Protein AF-A0AAW0WD90-F1 (afdb_monomer_lite)

Structure (mmCIF, N/CA/C/O backbone):
data_AF-A0AAW0WD90-F1
#
_entry.id   AF-A0AAW0WD90-F1
#
loop_
_atom_site.group_PDB
_atom_site.id
_atom_site.type_symbol
_atom_site.label_atom_id
_atom_site.label_alt_id
_atom_site.label_comp_id
_atom_site.label_asym_id
_atom_site.label_entity_id
_atom_site.label_seq_id
_atom_site.pdbx_PDB_ins_code
_atom_site.Cartn_x
_atom_site.Cartn_y
_atom_site.Cartn_z
_ato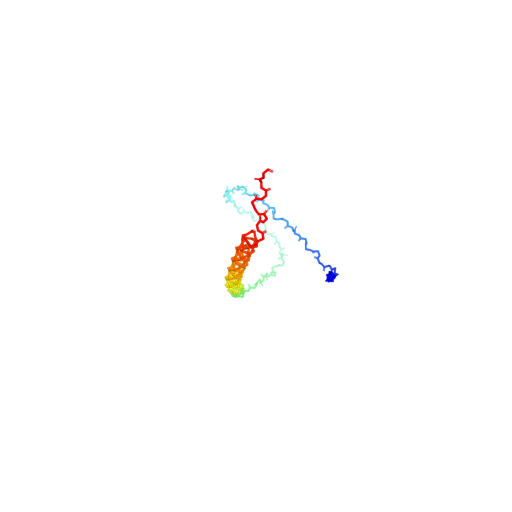m_site.occupancy
_atom_site.B_iso_or_equiv
_atom_site.auth_seq_id
_atom_site.auth_comp_id
_atom_site.auth_asym_id
_atom_site.auth_atom_id
_atom_site.pdbx_PDB_model_num
ATOM 1 N N . MET A 1 1 ? -2.783 19.726 -18.147 1.00 42.59 1 MET A N 1
ATOM 2 C CA . MET A 1 1 ? -4.135 20.041 -17.645 1.00 42.59 1 MET A CA 1
ATOM 3 C C . MET A 1 1 ? -4.245 19.406 -16.273 1.00 42.59 1 MET A C 1
ATOM 5 O O . MET A 1 1 ? -4.066 18.200 -16.176 1.00 42.59 1 MET A O 1
ATOM 9 N N . VAL A 1 2 ? -4.375 20.219 -15.230 1.00 44.38 2 VAL A N 1
ATOM 10 C CA . VAL A 1 2 ? -4.470 19.781 -13.828 1.00 44.38 2 VAL A CA 1
ATOM 11 C C . VAL A 1 2 ? -5.957 19.803 -13.463 1.00 44.38 2 VAL A C 1
ATOM 13 O O . VAL A 1 2 ? -6.592 20.802 -13.795 1.00 44.38 2 VAL A O 1
ATOM 16 N N . PRO A 1 3 ? -6.543 18.752 -12.865 1.00 54.53 3 PRO A N 1
ATOM 17 C CA . PRO A 1 3 ? -7.915 18.826 -12.393 1.00 54.53 3 PRO A CA 1
ATOM 18 C C . PRO A 1 3 ? -7.968 19.474 -11.006 1.00 54.53 3 PRO A C 1
ATOM 20 O O . PRO A 1 3 ? -7.211 19.106 -10.107 1.00 54.53 3 PRO A O 1
ATOM 23 N N . ASP A 1 4 ? -8.876 20.437 -10.873 1.00 40.88 4 ASP A N 1
ATOM 24 C CA . ASP A 1 4 ? -9.186 21.165 -9.648 1.00 40.88 4 ASP A CA 1
ATOM 25 C C . ASP A 1 4 ? -9.753 20.234 -8.565 1.00 40.88 4 ASP A C 1
ATOM 27 O O . ASP A 1 4 ? -10.722 19.501 -8.780 1.00 40.88 4 ASP A O 1
ATOM 31 N N . CYS A 1 5 ? -9.156 20.279 -7.374 1.00 40.59 5 CYS A N 1
ATOM 32 C CA . CYS A 1 5 ? -9.650 19.590 -6.187 1.00 40.59 5 CYS A CA 1
ATOM 33 C C . CYS A 1 5 ? -10.771 20.415 -5.537 1.00 40.59 5 CYS A C 1
ATOM 35 O O . CYS A 1 5 ? -10.509 21.459 -4.941 1.00 40.59 5 CYS A O 1
ATOM 37 N N . LEU A 1 6 ? -12.012 19.932 -5.608 1.00 47.12 6 LEU A N 1
ATOM 38 C CA . LEU A 1 6 ? -13.127 20.463 -4.821 1.00 47.12 6 LEU A CA 1
ATOM 39 C C . LEU A 1 6 ? -13.018 19.967 -3.369 1.00 47.12 6 LEU A C 1
ATOM 41 O O . LEU A 1 6 ? -13.086 18.766 -3.108 1.00 47.12 6 LEU A O 1
ATOM 45 N N . LEU A 1 7 ? -12.845 20.897 -2.428 1.00 52.91 7 LEU A N 1
ATOM 46 C CA . LEU A 1 7 ? -12.945 20.654 -0.985 1.00 52.91 7 LEU A CA 1
ATOM 47 C C . LEU A 1 7 ? -14.423 20.693 -0.556 1.00 52.91 7 LEU A C 1
ATOM 49 O O . LEU A 1 7 ? -15.137 21.599 -0.989 1.00 52.91 7 LEU A O 1
ATOM 53 N N . PRO A 1 8 ? -14.901 19.781 0.310 1.00 43.47 8 PRO A N 1
ATOM 54 C CA . PRO A 1 8 ? -16.220 19.918 0.908 1.00 43.47 8 PRO A CA 1
ATOM 55 C C . PRO A 1 8 ? -16.158 20.864 2.114 1.00 43.47 8 PRO A C 1
ATOM 57 O O . PRO A 1 8 ? -15.359 20.677 3.034 1.00 43.47 8 PRO A O 1
ATOM 60 N N . GLU A 1 9 ? -17.024 21.876 2.117 1.00 41.81 9 GLU A N 1
ATOM 61 C CA . GLU A 1 9 ? -17.265 22.725 3.280 1.00 41.81 9 GLU A CA 1
ATOM 62 C C . GLU A 1 9 ? -18.007 21.937 4.366 1.00 41.81 9 GLU A C 1
ATOM 64 O O . GLU A 1 9 ? -19.087 21.393 4.128 1.00 41.81 9 GLU A O 1
ATOM 69 N N . THR A 1 10 ? -17.465 21.906 5.585 1.00 39.47 10 THR A N 1
ATOM 70 C CA . THR A 1 10 ? -18.220 21.484 6.772 1.00 39.47 10 THR A CA 1
ATOM 71 C C . THR A 1 10 ? -18.504 22.690 7.652 1.00 39.47 10 THR A C 1
ATOM 73 O O . THR A 1 10 ? -17.642 23.188 8.378 1.00 39.47 10 THR A O 1
ATOM 76 N N . SER A 1 11 ? -19.753 23.135 7.563 1.00 39.38 11 SER A N 1
ATOM 77 C CA . SER A 1 11 ? -20.402 24.119 8.419 1.00 39.38 11 SER A CA 1
ATOM 78 C C . SER A 1 11 ? -20.524 23.616 9.867 1.00 39.38 11 SER A C 1
ATOM 80 O O . SER A 1 11 ? -21.185 22.620 10.133 1.00 39.38 11 SER A O 1
ATOM 82 N N . THR A 1 12 ? -19.921 24.380 10.781 1.00 42.34 12 THR A N 1
ATOM 83 C CA . THR A 1 12 ? -20.406 24.799 12.117 1.00 42.34 12 THR A CA 1
ATOM 84 C C . THR A 1 12 ? -20.851 23.785 13.191 1.00 42.34 12 THR A C 1
ATOM 86 O O . THR A 1 12 ? -21.886 23.137 13.077 1.00 42.34 12 THR A O 1
ATOM 89 N N . ASN A 1 13 ? -20.186 23.942 14.349 1.00 41.94 13 ASN A N 1
ATOM 90 C CA . ASN A 1 13 ? -20.681 23.867 15.737 1.00 41.94 13 ASN A CA 1
ATOM 91 C C . ASN A 1 13 ? -20.711 22.516 16.473 1.00 41.94 13 ASN A C 1
ATOM 93 O O . ASN A 1 13 ? -21.722 21.827 16.489 1.00 41.94 13 ASN A O 1
ATOM 97 N N . SER A 1 14 ? -19.692 22.300 17.316 1.00 36.66 14 SER A N 1
ATOM 98 C CA . SER A 1 14 ? -19.912 22.037 18.749 1.00 36.66 14 SER A CA 1
ATOM 99 C C . SER A 1 14 ? -18.633 22.291 19.557 1.00 36.66 14 SER A C 1
ATOM 101 O O . SER A 1 14 ? -17.635 21.588 19.415 1.00 36.66 14 SER A O 1
ATOM 103 N N . THR A 1 15 ? -18.676 23.309 20.413 1.00 41.28 15 THR A N 1
ATOM 104 C CA . THR A 1 15 ? -17.672 23.629 21.433 1.00 41.28 15 THR A CA 1
ATOM 105 C C . THR A 1 15 ? -17.539 22.476 22.428 1.00 41.28 15 THR A C 1
ATOM 107 O O . THR A 1 15 ? -18.433 22.272 23.246 1.00 41.28 15 THR A O 1
ATOM 110 N N . VAL A 1 16 ? -16.416 21.757 22.415 1.00 40.31 16 VAL A N 1
ATOM 111 C CA . VAL A 1 16 ? -16.031 20.868 23.522 1.00 40.31 16 VAL A CA 1
ATOM 112 C C . VAL A 1 16 ? -15.075 21.648 24.423 1.00 40.31 16 VAL A C 1
ATOM 114 O O . VAL A 1 16 ? -13.925 21.893 24.064 1.00 40.31 16 VAL A O 1
ATOM 117 N N . ARG A 1 17 ? -15.572 22.094 25.584 1.00 39.75 17 ARG A N 1
ATOM 118 C CA . ARG A 1 17 ? -14.731 22.610 26.672 1.00 39.75 17 ARG A CA 1
ATOM 119 C C . ARG A 1 17 ? -13.996 21.429 27.308 1.00 39.75 17 ARG A C 1
ATOM 121 O O . ARG A 1 17 ? -14.633 20.530 27.842 1.00 39.75 17 ARG A O 1
ATOM 128 N N . MET A 1 18 ? -12.670 21.439 27.232 1.00 40.41 18 MET A N 1
ATOM 129 C CA . MET A 1 18 ? -11.793 20.561 28.006 1.00 40.41 18 MET A CA 1
ATOM 130 C C . MET A 1 18 ? -11.493 21.243 29.343 1.00 40.41 18 MET A C 1
ATOM 132 O O . MET A 1 18 ? -10.695 22.179 29.374 1.00 40.41 18 MET A O 1
ATOM 136 N N . ASP A 1 19 ? -12.120 20.793 30.430 1.00 38.22 19 ASP A N 1
ATOM 137 C CA . ASP A 1 19 ? -11.708 21.175 31.784 1.00 38.22 19 ASP A CA 1
ATOM 138 C C . ASP A 1 19 ? -10.601 20.225 32.262 1.00 38.22 19 ASP A C 1
ATOM 140 O O . ASP A 1 19 ? -10.748 19.001 32.275 1.00 38.22 19 ASP A O 1
ATOM 144 N N . GLY A 1 20 ? -9.450 20.812 32.593 1.00 36.59 20 GLY A N 1
ATOM 145 C CA . GLY A 1 20 ? -8.259 20.111 33.056 1.00 36.59 20 GLY A CA 1
ATOM 146 C C . GLY A 1 20 ? -8.415 19.560 34.473 1.00 36.59 20 GLY A C 1
ATOM 147 O O . GLY A 1 20 ? -8.937 20.224 35.368 1.00 36.59 20 GLY A O 1
ATOM 148 N N . PHE A 1 21 ? -7.904 18.350 34.692 1.00 39.38 21 PHE A N 1
ATOM 149 C CA . PHE A 1 21 ? -7.777 17.763 36.021 1.00 39.38 21 PHE A CA 1
ATOM 150 C C . PHE A 1 21 ? -6.747 18.551 36.845 1.00 39.38 21 PHE A C 1
ATOM 152 O O . PHE A 1 21 ? -5.558 18.558 36.527 1.00 39.38 21 PHE A O 1
ATOM 159 N N . GLN A 1 22 ? -7.204 19.215 37.910 1.00 40.09 22 GLN A N 1
ATOM 160 C CA . GLN A 1 22 ? -6.330 19.763 38.945 1.00 40.09 22 GLN A CA 1
ATOM 161 C C . GLN A 1 22 ? -5.860 18.636 39.869 1.00 40.09 22 GLN A C 1
ATOM 163 O O . GLN A 1 22 ? -6.655 17.973 40.534 1.00 40.09 22 GLN A O 1
ATOM 168 N N . THR A 1 23 ? -4.546 18.446 39.928 1.00 44.44 23 THR A N 1
ATOM 169 C CA . THR A 1 23 ? -3.856 17.593 40.896 1.00 44.44 23 THR A CA 1
ATOM 170 C C . THR A 1 23 ? -3.899 18.270 42.269 1.00 44.44 23 THR A C 1
ATOM 172 O O . THR A 1 23 ? -3.085 19.139 42.573 1.00 44.44 23 THR A O 1
ATOM 175 N N . GLY A 1 24 ? -4.885 17.909 43.090 1.00 39.56 24 GLY A N 1
ATOM 176 C CA . GLY A 1 24 ? -5.027 18.384 44.466 1.00 39.56 24 GLY A CA 1
ATOM 177 C C . GLY A 1 24 ? -4.356 17.434 45.452 1.00 39.56 24 GLY A C 1
ATOM 178 O O . GLY A 1 24 ? -4.818 16.317 45.659 1.00 39.56 24 GLY A O 1
ATOM 179 N N . GLN A 1 25 ? -3.258 17.889 46.051 1.00 46.59 25 GLN A N 1
ATOM 180 C CA . GLN A 1 25 ? -2.595 17.252 47.185 1.00 46.59 25 GLN A CA 1
ATOM 181 C C . GLN A 1 25 ? -3.569 17.077 48.362 1.00 46.59 25 GLN A C 1
ATOM 183 O O . GLN A 1 25 ? -4.383 17.956 48.640 1.00 46.59 25 GLN A O 1
ATOM 188 N N . SER A 1 26 ? -3.450 15.988 49.116 1.00 37.69 26 SER A N 1
ATOM 189 C CA . SER A 1 26 ? -3.971 15.932 50.484 1.00 37.69 26 SER A CA 1
ATOM 190 C C . SER A 1 26 ? -2.977 15.201 51.372 1.00 37.69 26 SER A C 1
ATOM 192 O O . SER A 1 26 ? -2.679 14.026 51.177 1.00 37.69 26 SER A O 1
ATOM 194 N N . SER A 1 27 ? -2.433 15.970 52.310 1.00 39.72 27 SER A N 1
ATOM 195 C CA . SER A 1 27 ? -1.543 15.558 53.385 1.00 39.72 27 SER A CA 1
ATOM 196 C C . SER A 1 27 ? -2.313 15.612 54.706 1.00 39.72 27 SER A C 1
ATOM 198 O O . SER A 1 27 ? -3.008 16.598 54.936 1.00 39.72 27 SER A O 1
ATOM 200 N N . ALA A 1 28 ? -2.093 14.587 55.543 1.00 38.00 28 ALA A N 1
ATOM 201 C CA . ALA A 1 28 ? -2.317 14.501 56.997 1.00 38.00 28 ALA A CA 1
ATOM 202 C C . ALA A 1 28 ? -3.786 14.628 57.494 1.00 38.00 28 ALA A C 1
ATOM 204 O O . ALA A 1 28 ? -4.595 15.346 56.931 1.00 38.00 28 ALA A O 1
ATOM 205 N N . SER A 1 29 ? -4.255 13.974 58.560 1.00 41.97 29 SER A N 1
ATOM 206 C CA . SER A 1 29 ? -3.583 13.456 59.755 1.00 41.97 29 SER A CA 1
ATOM 207 C C . SER A 1 29 ? -4.467 12.393 60.426 1.00 41.97 29 SER A C 1
ATOM 209 O O . SER A 1 29 ? -5.691 12.523 60.424 1.00 41.97 29 SER A O 1
ATOM 211 N N . ASP A 1 30 ? -3.846 11.404 61.068 1.00 43.50 30 ASP A N 1
ATOM 212 C CA . ASP A 1 30 ? -4.466 10.585 62.111 1.00 43.50 30 ASP A CA 1
ATOM 213 C C . ASP A 1 30 ? -4.732 11.448 63.350 1.00 43.50 30 ASP A C 1
ATOM 215 O O . ASP A 1 30 ? -3.812 12.049 63.909 1.00 43.50 30 ASP A O 1
ATOM 219 N N . THR A 1 31 ? -5.973 11.502 63.832 1.00 38.66 31 THR A N 1
ATOM 220 C CA . THR A 1 31 ? -6.240 11.889 65.223 1.00 38.66 31 THR A CA 1
ATOM 221 C C . THR A 1 31 ? -7.504 11.196 65.713 1.00 38.66 31 THR A C 1
ATOM 223 O O . THR A 1 31 ? -8.622 11.551 65.346 1.00 38.66 31 THR A O 1
ATOM 226 N N . SER A 1 32 ? -7.320 10.195 66.573 1.00 47.69 32 SER A N 1
ATOM 227 C CA . SER A 1 32 ? -8.385 9.677 67.421 1.00 47.69 32 SER A CA 1
ATOM 228 C C . SER A 1 32 ? -8.761 10.739 68.452 1.00 47.69 32 SER A C 1
ATOM 230 O O . SER A 1 32 ? -7.895 11.163 69.219 1.00 47.69 32 SER A O 1
ATOM 232 N N . GLN A 1 33 ? -10.035 11.108 68.543 1.00 41.22 33 GLN A N 1
ATOM 233 C CA . GLN A 1 33 ? -10.584 11.694 69.764 1.00 41.22 33 GLN A CA 1
ATOM 234 C C . GLN A 1 33 ? -11.937 11.060 70.071 1.00 41.22 33 GLN A C 1
ATOM 236 O O . GLN A 1 33 ? -12.966 11.367 69.480 1.00 41.22 33 GLN A O 1
ATOM 241 N N . ASN A 1 34 ? -11.868 10.117 71.005 1.00 39.53 34 ASN A N 1
ATOM 242 C CA . ASN A 1 34 ? -12.954 9.693 71.867 1.00 39.53 34 ASN A CA 1
ATOM 243 C C . ASN A 1 34 ? -13.141 10.797 72.922 1.00 39.53 34 ASN A C 1
ATOM 245 O O . ASN A 1 34 ? -12.190 11.078 73.647 1.00 39.53 34 ASN A O 1
ATOM 249 N N . CYS A 1 35 ? -14.313 11.432 72.969 1.00 32.91 35 CYS A N 1
ATOM 250 C CA . CYS A 1 35 ? -14.740 12.305 74.062 1.00 32.91 35 CYS A CA 1
ATOM 251 C C . CYS A 1 35 ? -16.267 12.244 74.208 1.00 32.91 35 CYS A C 1
ATOM 253 O O . CYS A 1 35 ? -17.005 12.093 73.235 1.00 32.91 35 CYS A O 1
ATOM 255 N N . GLU A 1 36 ? -16.687 12.312 75.464 1.00 34.72 36 GLU A N 1
ATOM 256 C CA . GLU A 1 36 ? -17.932 11.821 76.044 1.00 34.72 36 GLU A CA 1
ATOM 257 C C . GLU A 1 36 ? -19.197 12.658 75.778 1.00 34.72 36 GLU A C 1
ATOM 259 O O . GLU A 1 36 ? -19.172 13.798 75.319 1.00 34.72 36 GLU A O 1
ATOM 264 N N . GLN A 1 37 ? -20.324 12.030 76.122 1.00 40.53 37 GLN A N 1
ATOM 265 C CA . GLN A 1 37 ? -21.701 12.520 76.118 1.00 40.53 37 GLN A CA 1
ATOM 266 C C . GLN A 1 37 ? -21.899 13.865 76.836 1.00 40.53 37 GLN A C 1
ATOM 268 O O . GLN A 1 37 ? -21.407 14.091 77.938 1.00 40.53 37 GLN A O 1
ATOM 273 N N . THR A 1 38 ? -22.788 14.702 76.297 1.00 32.56 38 THR A N 1
ATOM 274 C CA . THR A 1 38 ? -23.533 15.675 77.108 1.00 32.56 38 THR A CA 1
ATOM 275 C C . THR A 1 38 ? -24.993 15.690 76.662 1.00 32.56 38 THR A C 1
ATOM 277 O O . THR A 1 38 ? -25.313 15.932 75.501 1.00 32.56 38 THR A O 1
ATOM 280 N N . TYR A 1 39 ? -25.868 15.346 77.603 1.00 43.59 39 TYR A N 1
ATOM 281 C CA . TYR A 1 39 ? -27.315 15.220 77.460 1.00 43.59 39 TYR A CA 1
ATOM 282 C C . TYR A 1 39 ? -27.947 16.619 77.386 1.00 43.59 39 TYR A C 1
ATOM 284 O O . TYR A 1 39 ? -27.887 17.362 78.361 1.00 43.59 39 TYR A O 1
ATOM 292 N N . TYR A 1 40 ? -28.570 16.969 76.260 1.00 42.22 40 TYR A N 1
ATOM 293 C CA . TYR A 1 40 ? -29.640 17.971 76.211 1.00 42.22 40 TYR A CA 1
ATOM 294 C C . TYR A 1 40 ? -30.692 17.507 75.200 1.00 42.22 40 TYR A C 1
ATOM 296 O O . TYR A 1 40 ? -30.451 17.468 73.993 1.00 42.22 40 TYR A O 1
ATOM 304 N N . GLU A 1 41 ? -31.855 17.115 75.722 1.00 44.62 41 GLU A N 1
ATOM 305 C CA . GLU A 1 41 ? -33.061 16.813 74.953 1.00 44.62 41 GLU A CA 1
ATOM 306 C C . GLU A 1 41 ? -33.504 18.051 74.162 1.00 44.62 41 GLU A C 1
ATOM 308 O O . GLU A 1 41 ? -33.761 19.116 74.724 1.00 44.62 41 GLU A O 1
ATOM 313 N N . LYS A 1 42 ? -33.628 17.895 72.843 1.00 43.69 42 LYS A N 1
ATOM 314 C CA . LYS A 1 42 ? -34.322 18.838 71.962 1.00 43.69 42 LYS A CA 1
ATOM 315 C C . LYS A 1 42 ? -35.674 18.205 71.609 1.00 43.69 42 LYS A C 1
ATOM 317 O O . LYS A 1 42 ? -35.667 17.100 71.064 1.00 43.69 42 LYS A O 1
ATOM 322 N N . PRO A 1 43 ? -36.822 18.840 71.905 1.00 51.59 43 PRO A N 1
ATOM 323 C CA . PRO A 1 43 ? -38.114 18.235 71.628 1.00 51.59 43 PRO A CA 1
ATOM 324 C C . PRO A 1 43 ? -38.432 18.342 70.131 1.00 51.59 43 PRO A C 1
ATOM 326 O O . PRO A 1 43 ? -38.370 19.422 69.551 1.00 51.59 43 PRO A O 1
ATOM 329 N N . ASN A 1 44 ? -38.786 17.199 69.539 1.00 51.59 44 ASN A N 1
ATOM 330 C CA . ASN A 1 44 ? -39.530 17.034 68.286 1.00 51.59 44 ASN A CA 1
ATOM 331 C C . ASN A 1 44 ? -39.015 17.821 67.067 1.00 51.59 44 ASN A C 1
ATOM 333 O O . ASN A 1 44 ? -39.634 18.787 66.629 1.00 51.59 44 ASN A O 1
ATOM 337 N N . ALA A 1 45 ? -37.928 17.344 66.458 1.00 50.06 45 ALA A N 1
ATOM 338 C CA . ALA A 1 45 ? -37.684 17.579 65.037 1.00 50.06 45 ALA A CA 1
ATOM 339 C C . ALA A 1 45 ? -38.094 16.315 64.272 1.00 50.06 45 ALA A C 1
ATOM 341 O O . ALA A 1 45 ? -37.573 15.239 64.558 1.00 50.06 45 ALA A O 1
ATOM 342 N N . ASP A 1 46 ? -39.055 16.468 63.361 1.00 50.72 46 ASP A N 1
ATOM 343 C CA . ASP A 1 46 ? -39.603 15.471 62.437 1.00 50.72 46 ASP A CA 1
ATOM 344 C C . ASP A 1 46 ? -38.660 14.297 62.124 1.00 50.72 46 ASP A C 1
ATOM 346 O O . ASP A 1 46 ? -37.856 14.329 61.190 1.00 50.72 46 ASP A O 1
ATOM 350 N N . LEU A 1 47 ? -38.822 13.202 62.869 1.00 53.50 47 LEU A N 1
ATOM 351 C CA . LEU A 1 47 ? -38.309 11.891 62.494 1.00 53.50 47 LEU A CA 1
ATOM 352 C C . LEU A 1 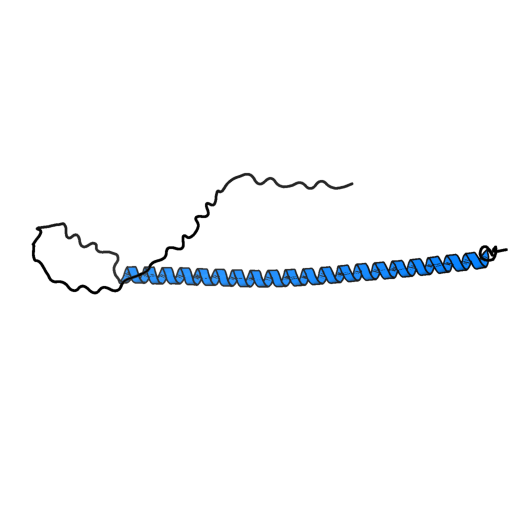47 ? -39.244 11.306 61.433 1.00 53.50 47 LEU A C 1
ATOM 354 O O . LEU A 1 47 ? -39.946 10.326 61.674 1.00 53.50 47 LEU A O 1
ATOM 358 N N . THR A 1 48 ? -39.251 11.889 60.235 1.00 57.09 48 THR A N 1
ATOM 359 C CA . THR A 1 48 ? -39.540 11.047 59.076 1.00 57.09 48 THR A CA 1
ATOM 360 C C . THR A 1 48 ? -38.296 10.184 58.888 1.00 57.09 48 THR A C 1
ATOM 362 O O . THR A 1 48 ? -37.211 10.723 58.651 1.00 57.09 48 THR A O 1
ATOM 365 N N . PRO A 1 49 ? -38.368 8.852 59.066 1.00 58.56 49 PRO A N 1
ATOM 366 C CA . PRO A 1 49 ? -37.247 8.020 58.687 1.00 58.56 49 PRO A CA 1
ATOM 367 C C . PRO A 1 49 ? -37.052 8.265 57.193 1.00 58.56 49 PRO A C 1
ATOM 369 O O . PRO A 1 49 ? -37.932 7.974 56.384 1.00 58.56 49 PRO A O 1
ATOM 372 N N . ASN A 1 50 ? -35.919 8.861 56.826 1.00 58.72 50 ASN A N 1
ATOM 373 C CA . ASN A 1 50 ? -35.462 8.885 55.449 1.00 58.72 50 ASN A CA 1
ATOM 374 C C . ASN A 1 50 ? -35.160 7.425 55.099 1.00 58.72 50 ASN A C 1
ATOM 376 O O . ASN A 1 50 ? -34.048 6.930 55.295 1.00 58.72 50 ASN A O 1
ATOM 380 N N . ILE A 1 51 ? -36.207 6.693 54.709 1.00 62.00 51 ILE A N 1
ATOM 381 C CA . ILE A 1 51 ? -36.124 5.321 54.231 1.00 62.00 51 ILE A CA 1
ATOM 382 C C . ILE A 1 51 ? -35.502 5.443 52.846 1.00 62.00 51 ILE A C 1
ATOM 384 O O . ILE A 1 51 ? -36.172 5.413 51.815 1.00 62.00 51 ILE A O 1
ATOM 388 N N . GLY A 1 52 ? -34.185 5.639 52.839 1.00 64.81 52 GLY A N 1
ATOM 389 C CA . GLY A 1 52 ? -33.377 5.453 51.654 1.00 64.81 52 GLY A CA 1
ATOM 390 C C . GLY A 1 52 ? -33.640 4.059 51.077 1.00 64.81 52 GLY A C 1
ATOM 391 O O . GLY A 1 52 ? -34.139 3.167 51.776 1.00 64.81 52 GLY A O 1
ATOM 392 N N . PRO A 1 53 ? -33.324 3.845 49.792 1.00 69.00 53 PRO A N 1
ATOM 393 C CA . PRO A 1 53 ? -33.596 2.580 49.128 1.00 69.00 53 PRO A CA 1
ATOM 394 C C . PRO A 1 53 ? -33.073 1.410 49.966 1.00 69.00 53 PRO A C 1
ATOM 396 O O . PRO A 1 53 ? -31.946 1.444 50.467 1.00 69.00 53 PRO A O 1
ATOM 399 N N . SER A 1 54 ? -33.912 0.380 50.120 1.00 77.19 54 SER A N 1
ATOM 400 C CA . SER A 1 54 ? -33.586 -0.815 50.903 1.00 77.19 54 SER A CA 1
ATOM 401 C C . SER A 1 54 ? -32.202 -1.346 50.530 1.00 77.19 54 SER A C 1
ATOM 403 O O . SER A 1 54 ? -31.805 -1.297 49.362 1.00 77.19 54 SER A O 1
ATOM 405 N N . ARG A 1 55 ? -31.473 -1.918 51.501 1.00 75.81 55 ARG A N 1
ATOM 406 C CA . ARG A 1 55 ? -30.165 -2.559 51.258 1.00 75.81 55 ARG A CA 1
ATOM 407 C C . ARG A 1 55 ? -30.206 -3.509 50.056 1.00 75.81 55 ARG A C 1
ATOM 409 O O . ARG A 1 55 ? -29.244 -3.556 49.295 1.00 75.81 55 ARG A O 1
ATOM 416 N N . ARG A 1 56 ? -31.331 -4.209 49.849 1.00 75.38 56 ARG A N 1
ATOM 417 C CA . ARG A 1 56 ? -31.556 -5.082 48.685 1.00 75.38 56 ARG A CA 1
ATOM 418 C C . ARG A 1 56 ? -31.565 -4.294 47.368 1.00 75.38 56 ARG A C 1
ATOM 420 O O . ARG A 1 56 ? -30.859 -4.669 46.441 1.00 75.38 56 ARG A O 1
ATOM 427 N N . THR A 1 57 ? -32.305 -3.190 47.301 1.00 77.62 57 THR A N 1
ATOM 428 C CA . THR A 1 57 ? -32.406 -2.327 46.113 1.00 77.62 57 THR A CA 1
ATOM 429 C C . THR A 1 57 ? -31.087 -1.612 45.811 1.00 77.62 57 THR A C 1
ATOM 431 O O . THR A 1 57 ? -30.715 -1.474 44.650 1.00 77.62 57 THR A O 1
ATOM 434 N N . ARG A 1 58 ? -30.345 -1.185 46.843 1.00 72.88 58 ARG A N 1
ATOM 435 C CA . ARG A 1 58 ? -29.022 -0.564 46.673 1.00 72.88 58 ARG A CA 1
ATOM 436 C C . ARG A 1 58 ? -27.993 -1.561 46.135 1.00 72.88 58 ARG A C 1
ATOM 438 O O . ARG A 1 58 ? -27.234 -1.202 45.245 1.00 72.88 58 ARG A O 1
ATOM 445 N N . LYS A 1 59 ? -28.004 -2.804 46.632 1.00 78.00 59 LYS A N 1
ATOM 446 C CA . LYS A 1 59 ? -27.143 -3.881 46.126 1.00 78.00 59 LYS A CA 1
ATOM 447 C C . LYS A 1 59 ? -27.453 -4.208 44.662 1.00 78.00 59 LYS A C 1
ATOM 449 O O . LYS A 1 59 ? -26.546 -4.178 43.853 1.00 78.00 59 LYS A O 1
ATOM 454 N N . GLN A 1 60 ? -28.727 -4.391 44.304 1.00 78.50 60 GLN A N 1
ATOM 455 C CA . GLN A 1 60 ? -29.119 -4.658 42.912 1.00 78.50 60 GLN A CA 1
ATOM 456 C C . GLN A 1 60 ? -28.683 -3.559 41.936 1.00 78.50 60 GLN A C 1
ATOM 458 O O . GLN A 1 60 ? -28.258 -3.874 40.834 1.00 78.50 60 GLN A O 1
ATOM 463 N N . LYS A 1 61 ? -28.771 -2.281 42.330 1.00 71.69 61 LYS A N 1
ATOM 464 C CA . LYS A 1 61 ? -28.282 -1.173 41.494 1.00 71.69 61 LYS A CA 1
ATOM 465 C C . LYS A 1 61 ? -26.760 -1.178 41.344 1.00 71.69 61 LYS A C 1
ATOM 467 O O . LYS A 1 61 ? -26.277 -0.903 40.258 1.00 71.69 61 LYS A O 1
ATOM 472 N N . MET A 1 62 ? -26.021 -1.481 42.414 1.00 69.69 62 MET A N 1
ATOM 473 C CA . MET A 1 62 ? -24.559 -1.615 42.352 1.00 69.69 62 MET A CA 1
ATOM 474 C C . MET A 1 62 ? -24.127 -2.801 41.486 1.00 69.69 62 MET A C 1
ATOM 476 O O . MET A 1 62 ? -23.185 -2.664 40.717 1.00 69.69 62 MET A O 1
ATOM 480 N N . ASP A 1 63 ? -24.831 -3.929 41.589 1.00 78.31 63 ASP A N 1
ATOM 481 C CA . ASP A 1 63 ? -24.578 -5.114 40.768 1.00 78.31 63 ASP A CA 1
ATOM 482 C C . ASP A 1 63 ? -24.860 -4.798 39.279 1.00 78.31 63 ASP A C 1
ATOM 484 O O . ASP A 1 63 ? -24.025 -5.080 38.431 1.00 78.31 63 ASP A O 1
ATOM 488 N N . GLN A 1 64 ? -25.959 -4.096 38.963 1.00 78.38 64 GLN A N 1
ATOM 489 C CA . GLN A 1 64 ? -26.272 -3.657 37.590 1.00 78.38 64 GLN A CA 1
ATOM 490 C C . GLN A 1 64 ? -25.258 -2.655 37.018 1.00 78.38 64 GLN A C 1
ATOM 492 O O . GLN A 1 64 ? -24.869 -2.782 35.863 1.00 78.38 64 GLN A O 1
ATOM 497 N N . LEU A 1 65 ? -24.809 -1.679 37.816 1.00 77.25 65 LEU A N 1
ATOM 498 C CA . LEU A 1 65 ? -23.744 -0.750 37.412 1.00 77.25 65 LEU A CA 1
ATOM 499 C C . LEU A 1 65 ? -22.446 -1.505 37.082 1.00 77.25 65 LEU A C 1
ATOM 501 O O . LEU A 1 65 ? -21.769 -1.180 36.114 1.00 77.25 65 LEU A O 1
ATOM 505 N N . CYS A 1 66 ? -22.132 -2.554 37.849 1.00 84.81 66 CYS A N 1
ATOM 506 C CA . CYS A 1 66 ? -20.986 -3.416 37.574 1.00 84.81 66 CYS A CA 1
ATOM 507 C C . CYS A 1 66 ? -21.152 -4.191 36.255 1.00 84.81 66 CYS A C 1
ATOM 509 O O . CYS A 1 66 ? -20.196 -4.291 35.488 1.00 84.81 66 CYS A O 1
ATOM 511 N N . ASP A 1 67 ? -22.354 -4.691 35.959 1.00 91.88 67 ASP A N 1
ATOM 512 C CA . ASP A 1 67 ? -22.644 -5.393 34.703 1.00 91.88 67 ASP A CA 1
ATOM 513 C C . ASP A 1 67 ? -22.521 -4.469 33.474 1.00 91.88 67 ASP A C 1
ATOM 515 O O . ASP A 1 67 ? -21.991 -4.885 32.440 1.00 91.88 67 ASP A O 1
ATOM 519 N N . GLU A 1 68 ? -22.959 -3.209 33.582 1.00 92.25 68 GLU A N 1
ATOM 520 C CA . GLU A 1 68 ? -22.806 -2.196 32.525 1.00 92.25 68 GLU A CA 1
ATOM 521 C C . GLU A 1 68 ? -21.330 -1.882 32.241 1.00 92.25 68 GLU A C 1
ATOM 523 O O . GLU A 1 68 ? -20.921 -1.849 31.077 1.00 92.25 68 GLU A O 1
ATOM 528 N N . ASP A 1 69 ? -20.513 -1.726 33.285 1.00 93.00 69 ASP A N 1
ATOM 529 C CA . ASP A 1 69 ? -19.071 -1.493 33.149 1.00 93.00 69 ASP A CA 1
ATOM 530 C C . ASP A 1 69 ? -18.353 -2.700 32.521 1.00 93.00 69 ASP A C 1
ATOM 532 O O . ASP A 1 69 ? -17.476 -2.539 31.666 1.00 93.00 69 ASP A O 1
ATOM 536 N N . ILE A 1 70 ? -18.746 -3.924 32.895 1.00 94.06 70 ILE A N 1
ATOM 537 C CA . ILE A 1 70 ? -18.218 -5.157 32.293 1.00 94.06 70 ILE A CA 1
ATOM 538 C C . ILE A 1 70 ? -18.582 -5.222 30.806 1.00 94.06 70 ILE A C 1
ATOM 540 O O . ILE A 1 70 ? -17.722 -5.533 29.977 1.00 94.06 70 ILE A O 1
ATOM 544 N N . LEU A 1 71 ? -19.831 -4.915 30.450 1.00 96.12 71 LEU A N 1
ATOM 545 C CA . LEU A 1 71 ? -20.276 -4.895 29.059 1.00 96.12 71 LEU A CA 1
ATOM 546 C C . LEU A 1 71 ? -19.522 -3.833 28.249 1.00 96.12 71 LEU A C 1
ATOM 548 O O . LEU A 1 71 ? -19.053 -4.115 27.143 1.00 96.12 71 LEU A O 1
ATOM 552 N N . LEU A 1 72 ? -19.349 -2.633 28.805 1.00 96.94 72 LEU A N 1
ATOM 553 C CA . LEU A 1 72 ? -18.584 -1.566 28.167 1.00 96.94 72 LEU A CA 1
ATOM 554 C C . LEU A 1 72 ? -17.131 -1.996 27.924 1.00 96.94 72 LEU A C 1
ATOM 556 O O . LEU A 1 72 ? -16.621 -1.820 26.816 1.00 96.94 72 LEU A O 1
ATOM 560 N N . ALA A 1 73 ? -16.487 -2.619 28.914 1.00 96.62 73 ALA A N 1
ATOM 561 C CA . ALA A 1 73 ? -15.129 -3.139 28.777 1.00 96.62 73 ALA A CA 1
ATOM 562 C C . ALA A 1 73 ? -15.030 -4.226 27.690 1.00 96.62 73 ALA A C 1
ATOM 564 O O . ALA A 1 73 ? -14.070 -4.241 26.915 1.00 96.62 73 ALA A O 1
ATOM 565 N N . GLN A 1 74 ? -16.030 -5.107 27.575 1.00 97.56 74 GLN A N 1
ATOM 566 C CA . GLN A 1 74 ? -16.081 -6.119 26.514 1.00 97.56 74 GLN A CA 1
ATOM 567 C C . GLN A 1 74 ? -16.197 -5.490 25.122 1.00 97.56 74 GLN A C 1
ATOM 569 O O . GLN A 1 74 ? -15.465 -5.888 24.212 1.00 97.56 74 GLN A O 1
ATOM 574 N N . ILE A 1 75 ? -17.062 -4.487 24.955 1.00 98.31 75 ILE A N 1
ATOM 575 C CA . ILE A 1 75 ? -17.224 -3.766 23.683 1.00 98.31 75 ILE A CA 1
ATOM 576 C C . ILE A 1 75 ? -15.928 -3.038 23.317 1.00 98.31 75 ILE A C 1
ATOM 578 O O . ILE A 1 75 ? -15.463 -3.128 22.181 1.00 98.31 75 ILE A O 1
ATOM 582 N N . GLN A 1 76 ? -15.300 -2.359 24.279 1.00 98.44 76 GLN A N 1
ATOM 583 C CA . GLN A 1 76 ? -14.021 -1.680 24.063 1.00 98.44 76 GLN A CA 1
ATOM 584 C C . GLN A 1 76 ? -12.915 -2.662 23.666 1.00 98.44 76 GLN A C 1
ATOM 586 O O . GLN A 1 76 ? -12.134 -2.375 22.757 1.00 98.44 76 GLN A O 1
ATOM 591 N N . MET A 1 77 ? -12.868 -3.843 24.288 1.00 98.38 77 MET A N 1
ATOM 592 C CA . MET A 1 77 ? -11.918 -4.892 23.926 1.00 98.38 77 MET A CA 1
ATOM 593 C C . MET A 1 77 ? -12.155 -5.407 22.501 1.00 98.38 77 MET A C 1
ATOM 595 O O . MET A 1 77 ? -11.197 -5.527 21.738 1.00 98.38 77 MET A O 1
ATOM 599 N N . GLN A 1 78 ? -13.408 -5.668 22.114 1.00 98.56 78 GLN A N 1
ATOM 600 C CA . GLN A 1 78 ? -13.744 -6.070 20.743 1.00 98.56 78 GLN A CA 1
ATOM 601 C C . GLN A 1 78 ? -13.352 -4.988 19.732 1.00 98.56 78 GLN A C 1
ATOM 603 O O . GLN A 1 78 ? -12.719 -5.282 18.719 1.00 98.56 78 GLN A O 1
ATOM 608 N N . GLN A 1 79 ? -13.643 -3.721 20.035 1.00 98.50 79 GLN A N 1
ATOM 609 C CA . GLN A 1 79 ? -13.264 -2.598 19.183 1.00 98.50 79 GLN A CA 1
ATOM 610 C C . GLN A 1 79 ? -11.739 -2.485 19.032 1.00 98.50 79 GLN A C 1
ATOM 612 O O . GLN A 1 79 ? -11.238 -2.242 17.931 1.00 98.50 79 GLN A O 1
ATOM 617 N N . ALA A 1 80 ? -10.986 -2.691 20.115 1.00 98.38 80 ALA A N 1
ATOM 618 C CA . ALA A 1 80 ? -9.528 -2.691 20.080 1.00 98.38 80 ALA A CA 1
ATOM 619 C C . ALA A 1 80 ? -8.978 -3.847 19.228 1.00 98.38 80 ALA A C 1
ATOM 621 O O . ALA A 1 80 ? -8.060 -3.637 18.438 1.00 98.38 80 ALA A O 1
ATOM 622 N N . GLN A 1 81 ? -9.558 -5.045 19.335 1.00 98.69 81 GLN A N 1
ATOM 623 C CA . GLN A 1 81 ? -9.171 -6.199 18.517 1.00 98.69 81 GLN A CA 1
ATOM 624 C C . GLN A 1 81 ? -9.392 -5.937 17.023 1.00 98.69 81 GLN A C 1
ATOM 626 O O . GLN A 1 81 ? -8.465 -6.133 16.235 1.00 98.69 81 GLN A O 1
ATOM 631 N N . LEU A 1 82 ? -10.565 -5.416 16.650 1.00 98.56 82 LEU A N 1
ATOM 632 C CA . LEU A 1 82 ? 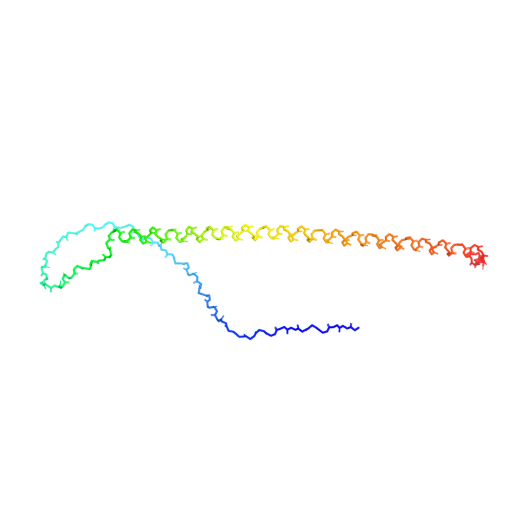-10.877 -5.050 15.265 1.00 98.56 82 LEU A CA 1
ATOM 633 C C . LEU A 1 82 ? -9.926 -3.972 14.732 1.00 98.56 82 LEU A C 1
ATOM 635 O O . LEU A 1 82 ? -9.428 -4.075 13.614 1.00 98.56 82 LEU A O 1
ATOM 639 N N . SER A 1 83 ? -9.621 -2.957 15.543 1.00 98.50 83 SER A N 1
ATOM 640 C CA . SER A 1 83 ? -8.666 -1.906 15.177 1.00 98.50 83 SER A CA 1
ATOM 641 C C . SER A 1 83 ? -7.266 -2.470 14.910 1.00 98.50 83 SER A C 1
ATOM 643 O O . SER A 1 83 ? -6.640 -2.155 13.896 1.00 98.50 83 SER A O 1
ATOM 645 N N . ILE A 1 84 ? -6.787 -3.370 15.774 1.00 98.56 84 ILE A N 1
ATOM 646 C CA . ILE A 1 84 ? -5.487 -4.031 15.605 1.00 98.56 84 ILE A CA 1
ATOM 647 C C . ILE A 1 84 ? -5.457 -4.865 14.320 1.00 98.56 84 ILE A C 1
ATOM 649 O O . ILE A 1 84 ? -4.450 -4.860 13.608 1.00 98.56 84 ILE A O 1
ATOM 653 N N . GLU A 1 85 ? -6.527 -5.598 14.021 1.00 98.56 85 GLU A N 1
ATOM 654 C CA . GLU A 1 85 ? -6.612 -6.409 12.808 1.00 98.56 85 GLU A CA 1
ATOM 655 C C . GLU A 1 85 ? -6.627 -5.544 11.541 1.00 98.56 85 GLU A C 1
ATOM 657 O O . GLU A 1 85 ? -5.839 -5.795 10.626 1.00 98.56 85 GLU A O 1
ATOM 662 N N . ASN A 1 86 ? -7.407 -4.462 11.530 1.00 98.56 86 ASN A N 1
ATOM 663 C CA . ASN A 1 86 ? -7.431 -3.506 10.422 1.00 98.56 86 ASN A CA 1
ATOM 664 C C . ASN A 1 86 ? -6.047 -2.901 10.164 1.00 98.56 86 ASN A C 1
ATOM 666 O O . ASN A 1 86 ? -5.552 -2.946 9.038 1.00 98.56 86 ASN A O 1
ATOM 670 N N . LEU A 1 87 ? -5.360 -2.433 11.211 1.00 98.69 87 LEU A N 1
ATOM 671 C CA . LEU A 1 87 ? -4.009 -1.879 11.079 1.00 98.69 87 LEU A CA 1
ATOM 672 C C . LEU A 1 87 ? -2.997 -2.914 10.569 1.00 98.69 87 LEU A C 1
ATOM 674 O O . LEU A 1 87 ? -2.084 -2.580 9.810 1.00 98.69 87 LEU A O 1
ATOM 678 N N . ARG A 1 88 ? -3.140 -4.190 10.952 1.00 98.62 88 ARG A N 1
ATOM 679 C CA . ARG A 1 88 ? -2.301 -5.273 10.413 1.00 98.62 88 ARG A CA 1
ATOM 680 C C . ARG A 1 88 ? -2.532 -5.474 8.917 1.00 98.62 88 ARG A C 1
ATOM 682 O O . ARG A 1 88 ? -1.555 -5.636 8.182 1.00 98.62 88 ARG A O 1
ATOM 689 N N . LEU A 1 89 ? -3.785 -5.447 8.468 1.00 98.56 89 LEU A N 1
ATOM 690 C CA . LEU A 1 89 ? -4.142 -5.577 7.053 1.00 98.56 89 LEU A CA 1
ATOM 691 C C . LEU A 1 89 ? -3.653 -4.380 6.229 1.00 98.56 89 LEU A C 1
ATOM 693 O O . LEU A 1 89 ? -3.053 -4.569 5.166 1.00 98.56 89 LEU A O 1
ATOM 697 N N . GLU A 1 90 ? -3.829 -3.160 6.734 1.00 98.56 90 GLU A N 1
ATOM 698 C CA . GLU A 1 90 ? -3.327 -1.939 6.095 1.00 98.56 90 GLU A CA 1
ATOM 699 C C . GLU A 1 90 ? -1.805 -1.960 5.967 1.00 98.56 90 GLU A C 1
ATOM 701 O O . GLU A 1 90 ? -1.269 -1.717 4.883 1.00 98.56 90 GLU A O 1
ATOM 706 N N . ARG A 1 91 ? -1.095 -2.339 7.038 1.00 98.44 91 ARG A N 1
ATOM 707 C CA . ARG A 1 91 ? 0.365 -2.481 7.018 1.00 98.44 91 ARG A CA 1
ATOM 708 C C . ARG A 1 91 ? 0.815 -3.480 5.956 1.00 98.44 91 ARG A C 1
ATOM 710 O O . ARG A 1 91 ? 1.758 -3.187 5.222 1.00 98.44 91 ARG A O 1
ATOM 717 N N . LYS A 1 92 ? 0.169 -4.647 5.877 1.00 98.44 92 LYS A N 1
ATOM 718 C CA . LYS A 1 92 ? 0.499 -5.673 4.879 1.00 98.44 92 LYS A CA 1
ATOM 719 C C . LYS A 1 92 ? 0.290 -5.141 3.459 1.00 98.44 92 LYS A C 1
ATOM 721 O O . LYS A 1 92 ? 1.202 -5.209 2.641 1.00 98.44 92 LYS A O 1
ATOM 726 N N . THR A 1 93 ? -0.864 -4.530 3.205 1.00 98.44 93 THR A N 1
ATOM 727 C CA . THR A 1 93 ? -1.204 -3.943 1.900 1.00 98.44 93 THR A CA 1
ATOM 728 C C . THR A 1 93 ? -0.202 -2.861 1.496 1.00 98.44 93 THR A C 1
ATOM 730 O O . THR A 1 93 ? 0.238 -2.798 0.349 1.00 98.44 93 THR A O 1
ATOM 733 N N . LEU A 1 94 ? 0.196 -2.009 2.441 1.00 98.56 94 LEU A N 1
ATOM 734 C CA . LEU A 1 94 ? 1.178 -0.962 2.199 1.00 98.56 94 LEU A CA 1
ATOM 735 C C . LEU A 1 94 ? 2.555 -1.550 1.853 1.00 98.56 94 LEU A C 1
ATOM 737 O O . LEU A 1 94 ? 3.196 -1.087 0.913 1.00 98.56 94 LEU A O 1
ATOM 741 N N . GLN A 1 95 ? 2.995 -2.588 2.568 1.00 98.62 95 GLN A N 1
ATOM 742 C CA . GLN A 1 95 ? 4.252 -3.284 2.276 1.00 98.62 95 GLN A CA 1
ATOM 743 C C . GLN A 1 95 ? 4.251 -3.922 0.882 1.00 98.62 95 GLN A C 1
ATOM 745 O O . GLN A 1 95 ? 5.232 -3.780 0.154 1.00 98.62 95 GLN A O 1
ATOM 750 N N . GLU A 1 96 ? 3.150 -4.563 0.488 1.00 98.62 96 GLU A N 1
ATOM 751 C CA . GLU A 1 96 ? 2.991 -5.141 -0.851 1.00 98.62 96 GLU A CA 1
ATOM 752 C C . GLU A 1 96 ? 3.068 -4.063 -1.941 1.00 98.62 96 GLU A C 1
ATOM 754 O O . GLU A 1 96 ? 3.800 -4.226 -2.917 1.00 98.62 96 GLU A O 1
ATOM 759 N N . ARG A 1 97 ? 2.402 -2.916 -1.749 1.00 98.50 97 ARG A N 1
ATOM 760 C CA . ARG A 1 97 ? 2.477 -1.785 -2.691 1.00 98.50 97 ARG A CA 1
ATOM 761 C C . ARG A 1 97 ? 3.889 -1.216 -2.812 1.00 98.50 97 ARG A C 1
ATOM 763 O O . ARG A 1 97 ? 4.339 -0.946 -3.922 1.00 98.50 97 ARG A O 1
ATOM 770 N N . TYR A 1 98 ? 4.608 -1.063 -1.699 1.00 98.50 98 TYR A N 1
ATOM 771 C CA . TYR A 1 98 ? 6.005 -0.618 -1.732 1.00 98.50 98 TYR A CA 1
ATOM 772 C C . TYR A 1 98 ? 6.911 -1.600 -2.474 1.00 98.50 98 TYR A C 1
ATOM 774 O O . TYR A 1 98 ? 7.810 -1.175 -3.202 1.00 98.50 98 TYR 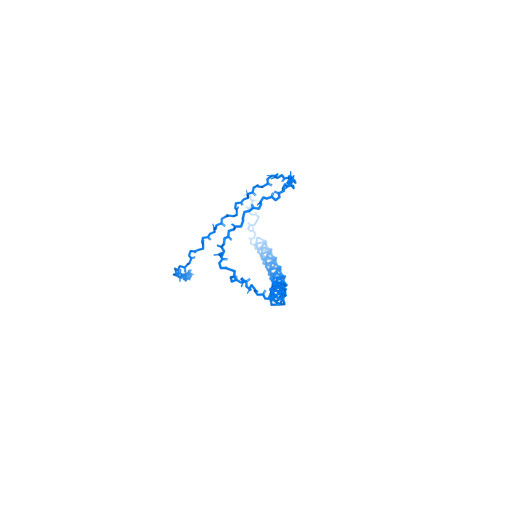A O 1
ATOM 782 N N . GLN A 1 99 ? 6.684 -2.902 -2.302 1.00 98.56 99 GLN A N 1
ATOM 783 C CA . GLN A 1 99 ? 7.436 -3.928 -3.013 1.00 98.56 99 GLN A CA 1
ATOM 784 C C . GLN A 1 99 ? 7.167 -3.862 -4.522 1.00 98.56 99 GLN A C 1
ATOM 786 O O . GLN A 1 99 ? 8.115 -3.774 -5.299 1.00 98.56 99 GLN A O 1
ATOM 791 N N . GLN A 1 100 ? 5.898 -3.786 -4.932 1.00 98.50 100 GLN A N 1
ATOM 792 C CA . GLN A 1 100 ? 5.513 -3.633 -6.341 1.00 98.50 100 GLN A CA 1
ATOM 793 C C . GLN A 1 100 ? 6.107 -2.367 -6.968 1.00 98.50 100 GLN A C 1
ATOM 795 O O . GLN A 1 100 ? 6.621 -2.399 -8.084 1.00 98.50 100 GLN A O 1
ATOM 800 N N . GLN A 1 101 ? 6.084 -1.245 -6.244 1.00 98.69 101 GLN A N 1
ATOM 801 C CA . GLN A 1 101 ? 6.683 0.001 -6.717 1.00 98.69 101 GLN A CA 1
ATOM 802 C C . GLN A 1 101 ? 8.196 -0.147 -6.920 1.00 98.69 101 GLN A C 1
ATOM 804 O O . GLN A 1 101 ? 8.740 0.317 -7.923 1.00 98.69 101 GLN A O 1
ATOM 809 N N . ARG A 1 102 ? 8.888 -0.809 -5.987 1.00 98.62 102 ARG A N 1
ATOM 810 C CA . ARG A 1 102 ? 10.326 -1.066 -6.100 1.00 98.62 102 ARG A CA 1
ATOM 811 C C . ARG A 1 102 ? 10.645 -1.938 -7.313 1.00 98.62 102 ARG A C 1
ATOM 813 O O . ARG A 1 102 ? 11.567 -1.613 -8.054 1.00 98.62 102 ARG A O 1
ATOM 820 N N . GLU A 1 103 ? 9.875 -2.999 -7.528 1.00 98.56 103 GLU A N 1
ATOM 821 C CA . GLU A 1 103 ? 10.015 -3.885 -8.688 1.00 98.56 103 GLU A CA 1
ATOM 822 C C . GLU A 1 103 ? 9.771 -3.140 -10.006 1.00 98.56 103 GLU A C 1
ATOM 824 O O . GLU A 1 103 ? 10.542 -3.300 -10.949 1.00 98.56 103 GLU A O 1
ATOM 829 N N . ALA A 1 104 ? 8.774 -2.254 -10.060 1.00 98.50 104 ALA A N 1
ATOM 830 C CA . ALA A 1 104 ? 8.521 -1.419 -11.233 1.00 98.50 104 ALA A CA 1
ATOM 831 C C . ALA A 1 104 ? 9.696 -0.471 -11.539 1.00 98.50 104 ALA A C 1
ATOM 833 O O . ALA A 1 104 ? 10.104 -0.343 -12.695 1.00 98.50 104 ALA A O 1
ATOM 834 N N . HIS A 1 105 ? 10.282 0.159 -10.514 1.00 98.44 105 HIS A N 1
ATOM 835 C CA . HIS A 1 105 ? 11.473 0.997 -10.687 1.00 98.44 105 HIS A CA 1
ATOM 836 C C . HIS A 1 105 ? 12.696 0.195 -11.141 1.00 98.44 105 HIS A C 1
ATOM 838 O O . HIS A 1 105 ? 13.460 0.670 -11.981 1.00 98.44 105 HIS A O 1
ATOM 844 N N . GLU A 1 106 ? 12.891 -1.004 -10.594 1.00 98.50 106 GLU A N 1
ATOM 845 C CA . GLU A 1 106 ? 13.961 -1.919 -10.996 1.00 98.50 106 GLU A CA 1
ATOM 846 C C . GLU A 1 106 ? 13.826 -2.300 -12.472 1.00 98.50 106 GLU A C 1
ATOM 848 O O . GLU A 1 106 ? 14.769 -2.144 -13.247 1.00 98.50 106 GLU A O 1
ATOM 853 N N . TRP A 1 107 ? 12.622 -2.702 -12.875 1.00 98.44 107 TRP A N 1
ATOM 854 C CA . TRP A 1 107 ? 12.309 -3.056 -14.253 1.00 98.44 107 TRP A CA 1
ATOM 855 C C . TRP A 1 107 ? 12.550 -1.886 -15.215 1.00 98.44 107 TRP A C 1
ATOM 857 O O . TRP A 1 107 ? 13.217 -2.047 -16.238 1.00 98.44 107 TRP A O 1
ATOM 867 N N . GLN A 1 108 ? 12.087 -0.682 -14.863 1.00 98.44 108 GLN A N 1
ATOM 868 C CA . GLN A 1 108 ? 12.306 0.512 -15.683 1.00 98.44 108 GLN A CA 1
ATOM 869 C C . GLN A 1 108 ? 13.798 0.845 -15.817 1.00 98.44 108 GLN A C 1
ATOM 871 O O . GLN A 1 108 ? 14.251 1.237 -16.894 1.00 98.44 108 GLN A O 1
ATOM 876 N N . ARG A 1 109 ? 14.577 0.680 -14.742 1.00 98.50 109 ARG A N 1
ATOM 877 C CA . ARG A 1 109 ? 16.023 0.920 -14.772 1.00 98.50 109 ARG A CA 1
ATOM 878 C C . ARG A 1 109 ? 16.728 -0.054 -15.709 1.00 98.50 109 ARG A C 1
ATOM 880 O O . ARG A 1 109 ? 17.509 0.387 -16.546 1.00 98.50 109 ARG A O 1
ATOM 887 N N . GLN A 1 110 ? 16.407 -1.342 -15.611 1.00 98.50 110 GLN A N 1
ATOM 888 C CA . GLN A 1 110 ? 16.955 -2.378 -16.490 1.00 98.50 110 GLN A CA 1
ATOM 889 C C . GLN A 1 110 ? 16.598 -2.115 -17.955 1.00 98.50 110 GLN A C 1
ATOM 891 O O . GLN A 1 110 ? 17.448 -2.220 -18.837 1.00 98.50 110 GLN A O 1
ATOM 896 N N . GLN A 1 111 ? 15.355 -1.707 -18.224 1.00 98.38 111 GLN A N 1
ATOM 897 C CA . GLN A 1 111 ? 14.932 -1.330 -19.569 1.00 98.38 111 GLN A CA 1
ATOM 898 C C . GLN A 1 111 ? 15.730 -0.127 -20.097 1.00 98.38 111 GLN A C 1
ATOM 900 O O . GLN A 1 111 ? 16.165 -0.126 -21.249 1.00 98.38 111 GLN A O 1
ATOM 905 N N . HIS A 1 112 ? 15.936 0.898 -19.267 1.00 98.25 112 HIS A N 1
ATOM 906 C CA . HIS A 1 112 ? 16.717 2.071 -19.652 1.00 98.25 112 HIS A CA 1
ATOM 907 C C . HIS A 1 112 ? 18.180 1.714 -19.945 1.00 98.25 112 HIS A C 1
ATOM 909 O O . HIS A 1 112 ? 18.715 2.132 -20.969 1.00 98.25 112 HIS A O 1
ATOM 915 N N . GLU A 1 113 ? 18.801 0.890 -19.102 1.00 98.38 113 GLU A N 1
ATOM 916 C CA . GLU A 1 113 ? 20.165 0.398 -19.301 1.00 98.38 113 GLU A CA 1
ATOM 917 C C . GLU A 1 113 ? 20.300 -0.406 -20.603 1.00 98.38 113 GLU A C 1
ATOM 919 O O . GLU A 1 113 ? 21.214 -0.166 -21.393 1.00 98.38 113 GLU A O 1
ATOM 924 N N . ALA A 1 114 ? 19.353 -1.304 -20.889 1.00 98.00 114 ALA A N 1
ATOM 925 C CA . ALA A 1 114 ? 19.328 -2.053 -22.142 1.00 98.00 114 ALA A CA 1
ATOM 926 C C . ALA A 1 114 ? 19.230 -1.127 -23.368 1.00 98.00 114 ALA A C 1
ATOM 928 O O . ALA A 1 114 ? 19.944 -1.325 -24.355 1.00 98.00 114 ALA A O 1
ATOM 929 N N . ASN A 1 115 ? 18.398 -0.084 -23.294 1.00 98.31 115 ASN A N 1
ATOM 930 C CA . ASN A 1 115 ? 18.259 0.902 -24.367 1.00 98.31 115 ASN A CA 1
ATOM 931 C C . ASN A 1 115 ? 19.542 1.718 -24.576 1.00 98.31 115 ASN A C 1
ATOM 933 O O . ASN A 1 115 ? 19.935 1.947 -25.720 1.00 98.31 115 ASN A O 1
ATOM 937 N N . LEU A 1 116 ? 20.214 2.128 -23.497 1.00 98.19 116 LEU A N 1
ATOM 938 C CA . LEU A 1 116 ? 21.505 2.819 -23.578 1.00 98.19 116 LEU A CA 1
ATOM 939 C C . LEU A 1 116 ? 22.571 1.931 -24.226 1.00 98.19 116 LEU A C 1
ATOM 941 O O . LEU A 1 116 ? 23.271 2.374 -25.136 1.00 98.19 116 LEU A O 1
ATOM 945 N N . ASN A 1 117 ? 22.649 0.664 -23.816 1.00 98.06 117 ASN A N 1
ATOM 946 C CA . ASN A 1 117 ? 23.574 -0.304 -24.401 1.00 98.06 117 ASN A CA 1
ATOM 947 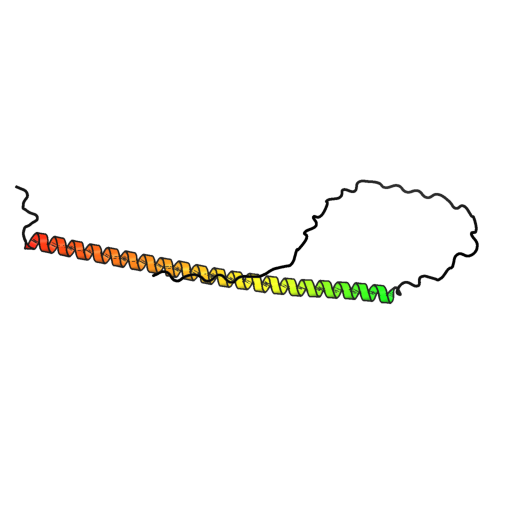C C . ASN A 1 117 ? 23.315 -0.497 -25.901 1.00 98.06 117 ASN A C 1
ATOM 949 O O . ASN A 1 117 ? 24.256 -0.507 -26.697 1.00 98.06 117 ASN A O 1
ATOM 953 N N . LEU A 1 118 ? 22.046 -0.591 -26.307 1.00 98.19 118 LEU A N 1
ATOM 954 C CA . LEU A 1 118 ? 21.676 -0.677 -27.718 1.00 98.19 118 LEU A CA 1
ATOM 955 C C . LEU A 1 118 ? 22.088 0.582 -28.494 1.00 98.19 118 LEU A C 1
ATOM 957 O O . LEU A 1 118 ? 22.679 0.464 -29.567 1.00 98.19 118 LEU A O 1
ATOM 961 N N . ALA A 1 119 ? 21.827 1.772 -27.951 1.00 97.50 119 ALA A N 1
ATOM 962 C CA . ALA A 1 119 ? 22.222 3.033 -28.576 1.00 97.50 119 ALA A CA 1
ATOM 963 C C . ALA A 1 119 ? 23.748 3.129 -28.739 1.00 97.50 119 ALA A C 1
ATOM 965 O O . ALA A 1 119 ? 24.236 3.467 -29.815 1.00 97.50 119 ALA A O 1
ATOM 966 N N . MET A 1 120 ? 24.516 2.745 -27.716 1.00 97.38 120 MET A N 1
ATOM 967 C CA . MET A 1 120 ? 25.978 2.685 -27.794 1.00 97.38 120 MET A CA 1
ATOM 968 C C . MET A 1 120 ? 26.470 1.726 -28.882 1.00 97.38 120 MET A C 1
ATOM 970 O O . MET A 1 120 ? 27.413 2.044 -29.604 1.00 97.38 120 MET A O 1
ATOM 974 N N . LEU A 1 121 ? 25.846 0.552 -29.017 1.00 97.06 121 LEU A N 1
ATOM 975 C CA . LEU A 1 121 ? 26.190 -0.397 -30.078 1.00 97.06 121 LEU A CA 1
ATOM 976 C C . LEU A 1 121 ? 25.884 0.170 -31.466 1.00 97.06 121 LEU A C 1
ATOM 978 O O . LEU A 1 121 ? 26.688 0.002 -32.381 1.00 97.06 121 LEU A O 1
ATOM 982 N N . GLN A 1 122 ? 24.756 0.865 -31.622 1.00 95.81 122 GLN A N 1
ATOM 983 C CA . GLN A 1 122 ? 24.402 1.533 -32.873 1.00 95.81 122 GLN A CA 1
ATOM 984 C C . GLN A 1 122 ? 25.409 2.630 -33.229 1.00 95.81 122 GLN A C 1
ATOM 986 O O . GLN A 1 122 ? 25.843 2.690 -34.377 1.00 95.81 122 GLN A O 1
ATOM 991 N N . ILE A 1 123 ? 25.825 3.448 -32.257 1.00 93.88 123 ILE A N 1
ATOM 992 C CA . ILE A 1 123 ? 26.853 4.480 -32.454 1.00 93.88 123 ILE A CA 1
ATOM 993 C C . ILE A 1 123 ? 28.157 3.837 -32.934 1.00 93.88 123 ILE A C 1
ATOM 995 O O . ILE A 1 123 ? 28.613 4.158 -34.027 1.00 93.88 123 ILE A O 1
ATOM 999 N N . LYS A 1 124 ? 28.687 2.848 -32.202 1.00 93.12 124 LYS A N 1
ATOM 1000 C CA . LYS A 1 124 ? 29.926 2.139 -32.575 1.00 93.12 124 LYS A CA 1
ATOM 1001 C C . LYS A 1 124 ? 29.850 1.496 -33.957 1.00 93.12 124 LYS A C 1
ATOM 1003 O O . LYS A 1 124 ? 30.826 1.483 -34.707 1.00 93.12 124 LYS A O 1
ATOM 1008 N N . PHE A 1 125 ? 28.692 0.931 -34.298 1.00 94.44 125 PHE A N 1
ATOM 1009 C CA . PHE A 1 125 ? 28.462 0.369 -35.623 1.00 94.44 125 PHE A CA 1
ATOM 1010 C C . PHE A 1 125 ? 28.594 1.440 -36.710 1.00 94.44 125 PHE A C 1
ATOM 1012 O O . PHE A 1 125 ? 29.275 1.215 -37.712 1.00 94.44 125 PHE A O 1
ATOM 1019 N N . TRP A 1 126 ? 27.965 2.599 -36.516 1.00 91.50 126 TRP A N 1
ATOM 1020 C CA . TRP A 1 126 ? 28.015 3.686 -37.486 1.00 91.50 126 TRP A CA 1
ATOM 1021 C C . TRP A 1 126 ? 29.384 4.358 -37.549 1.00 91.50 126 TRP A C 1
ATOM 1023 O O . TRP A 1 126 ? 29.853 4.567 -38.660 1.00 91.50 126 TRP A O 1
ATOM 1033 N N . GLU A 1 127 ? 30.061 4.587 -36.422 1.00 90.81 127 GLU A N 1
ATOM 1034 C CA . GLU A 1 127 ? 31.450 5.075 -36.378 1.00 90.81 127 GLU A CA 1
ATOM 1035 C C . GLU A 1 127 ? 32.373 4.206 -37.240 1.00 90.81 127 GLU A C 1
ATOM 1037 O O . GLU A 1 127 ? 33.092 4.713 -38.101 1.00 90.81 127 GLU A O 1
ATOM 1042 N N . LYS A 1 128 ? 32.283 2.878 -37.083 1.00 89.94 128 LYS A N 1
ATOM 1043 C CA . LYS A 1 128 ? 33.059 1.925 -37.885 1.00 89.94 128 LYS A CA 1
ATOM 1044 C C . LYS A 1 128 ? 32.664 1.932 -39.362 1.00 89.94 128 LYS A C 1
ATOM 1046 O O . LYS A 1 128 ? 33.515 1.741 -40.226 1.00 89.94 128 LYS A O 1
ATOM 1051 N N . LYS A 1 129 ? 31.375 2.091 -39.668 1.00 90.06 129 LYS A N 1
ATOM 1052 C CA . LYS A 1 129 ? 30.862 2.044 -41.044 1.00 90.06 129 LYS A CA 1
ATOM 1053 C C . LYS A 1 129 ? 31.187 3.311 -41.835 1.00 90.06 129 LYS A C 1
ATOM 1055 O O . LYS A 1 129 ? 31.390 3.223 -43.042 1.00 90.06 129 LYS A O 1
ATOM 1060 N N . THR A 1 130 ? 31.179 4.472 -41.186 1.00 86.12 130 THR A N 1
ATOM 1061 C CA . THR A 1 130 ? 31.383 5.771 -41.841 1.00 86.12 130 THR A CA 1
ATOM 1062 C C . THR A 1 130 ? 32.820 6.275 -41.737 1.00 86.12 130 THR A C 1
ATOM 1064 O O . THR A 1 130 ? 33.160 7.212 -42.451 1.00 86.12 130 THR A O 1
ATOM 1067 N N . GLY A 1 131 ? 33.658 5.678 -40.880 1.00 74.81 131 GLY A N 1
ATOM 1068 C CA . GLY A 1 131 ? 35.047 6.103 -40.670 1.00 74.81 131 GLY A CA 1
ATOM 1069 C C . GLY A 1 131 ? 35.185 7.423 -39.901 1.00 74.81 131 GLY A C 1
ATOM 1070 O O . GLY A 1 131 ? 36.285 7.950 -39.787 1.00 74.81 131 GLY A O 1
ATOM 1071 N N . TYR A 1 132 ? 34.089 7.961 -39.351 1.00 64.94 132 TYR A N 1
ATOM 1072 C CA . TYR A 1 132 ? 34.070 9.257 -38.656 1.00 64.94 132 TYR A CA 1
ATOM 1073 C C . TYR A 1 132 ? 34.873 9.290 -37.340 1.00 64.94 132 TYR A C 1
ATOM 1075 O O . TYR A 1 132 ? 35.066 10.371 -36.795 1.00 64.94 132 TYR A O 1
ATOM 1083 N N . GLY A 1 133 ? 35.336 8.141 -36.834 1.00 60.06 133 GLY A N 1
ATOM 1084 C CA . GLY A 1 133 ? 36.154 8.041 -35.617 1.00 60.06 133 GLY A CA 1
ATOM 1085 C C . GLY A 1 133 ? 37.672 8.119 -35.832 1.00 60.06 133 GLY A C 1
ATOM 1086 O O . GLY A 1 133 ? 38.388 8.296 -34.857 1.00 60.06 133 GLY A O 1
ATOM 1087 N N . ASP A 1 134 ? 38.156 8.017 -37.077 1.00 58.41 134 ASP A N 1
ATOM 1088 C CA . ASP A 1 134 ? 39.595 8.050 -37.418 1.00 58.41 134 ASP A CA 1
ATOM 1089 C C . ASP A 1 134 ? 40.067 9.436 -37.915 1.00 58.41 134 ASP A C 1
ATOM 1091 O O . ASP A 1 134 ? 41.220 9.596 -38.309 1.00 58.41 134 ASP A O 1
ATOM 1095 N N . MET A 1 135 ? 39.206 10.464 -37.904 1.00 57.84 135 MET A N 1
ATOM 1096 C CA . MET A 1 135 ? 39.580 11.840 -38.282 1.00 57.84 135 MET A CA 1
ATOM 1097 C C . MET A 1 135 ? 40.261 12.612 -37.135 1.00 57.84 135 MET A C 1
ATOM 1099 O O . MET A 1 135 ? 39.937 13.769 -36.880 1.00 57.84 135 MET A O 1
ATOM 1103 N N . GLU A 1 136 ? 41.220 11.982 -36.456 1.00 57.06 136 GLU A N 1
ATOM 1104 C CA . GLU A 1 136 ? 42.271 12.692 -35.720 1.00 57.06 136 GLU A CA 1
ATOM 1105 C C . GLU A 1 136 ? 43.583 12.595 -36.523 1.00 57.06 136 GLU A C 1
ATOM 1107 O O . GLU A 1 136 ? 44.334 11.626 -36.413 1.00 57.06 136 GLU A O 1
ATOM 1112 N N . THR A 1 137 ? 43.845 13.615 -37.348 1.00 48.31 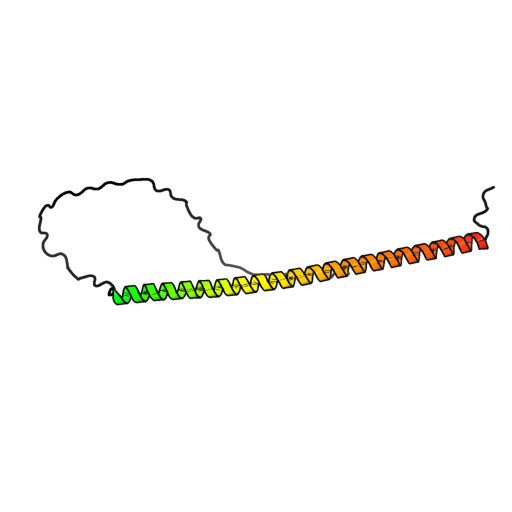137 THR A N 1
ATOM 1113 C CA . THR A 1 137 ? 45.178 13.995 -37.858 1.00 48.31 137 THR A CA 1
ATOM 1114 C C . THR A 1 137 ? 45.350 15.494 -37.731 1.00 48.31 137 THR A C 1
ATOM 1116 O O . THR A 1 137 ? 44.410 16.198 -38.170 1.00 48.31 137 THR A O 1
#

Foldseek 3Di:
DDDDDDDDDDDDDDDDDDDDDDPDDDDDDDDDDDDDDDDDDDPDDDPPPPCDPPPVRVVVVVVVVVVVVVVVVVVVVVVVVVVVVVVVVVVVVVVVVVVVVVVVVVVVVVVVVVVVVVVVVVVVVVCVVVVVVVPPD

Radius of gyration: 41.8 Å; chains: 1; bounding box: 85×31×119 Å

Sequence (137 aa):
MVPDCLLPETSTNSTVRMDGFQTGQSSASDTSQNCEQTYYEKPNADLTPNIGPSRRTRKQKMDQLCDEDILLAQIQMQQAQLSIENLRLERKTLQERYQQQREAHEWQRQQHEANLNLAMLQIKFWEKKTGYGDMET

Organism: Cherax quadricarinatus (NCBI:txid27406)

Secondary structure (DSSP, 8-state):
-PPP-PPPP------------------------------------------PSPHHHHHHHHHHHHHHHHHHHHHHHHHHHHHHHHHHHHHHHHHHHHHHHHHHHHHHHHHHHHHHHHHHHHHHHHHHHH-TT----

pLDDT: mean 72.92, std 24.94, range [32.56, 98.69]